Protein AF-A0A977NMU7-F1 (afdb_monomer)

pLDDT: mean 84.45, std 14.31, range [41.34, 94.06]

Secondary structure (DSSP, 8-state):
-------HHHHHHHHHHTT--HHHHHHT---HHHHHHHHHHHHHHHH-----

Foldseek 3Di:
DPPPPCDPVNLLVLCVVLVHDCVVVVVVVDDPVVSVVVSVVSVVCVVPVPDD

Organism: NCBI:txid1034015

Mean predicted aligned error: 6.19 Å

Structure (mmCIF, N/CA/C/O backbone):
data_AF-A0A977NMU7-F1
#
_entry.id   AF-A0A977NMU7-F1
#
loop_
_atom_site.group_PDB
_atom_site.id
_atom_site.type_symbol
_atom_site.label_atom_id
_atom_site.label_alt_id
_atom_site.label_comp_id
_atom_site.label_asym_id
_atom_site.label_entity_id
_atom_site.label_seq_id
_atom_site.pdbx_PDB_ins_code
_atom_site.Cartn_x
_atom_site.Cartn_y
_atom_site.Cartn_z
_atom_site.occupancy
_atom_site.B_iso_or_equiv
_atom_site.auth_seq_id
_atom_site.auth_comp_id
_atom_site.auth_asym_id
_atom_site.auth_atom_id
_atom_site.pdbx_PDB_model_num
ATOM 1 N N . MET A 1 1 ? 9.789 11.141 20.019 1.00 41.34 1 MET A N 1
ATOM 2 C CA . MET A 1 1 ? 9.704 10.851 18.575 1.00 41.34 1 MET A CA 1
ATOM 3 C C . MET A 1 1 ? 8.557 9.887 18.403 1.00 41.34 1 MET A C 1
ATO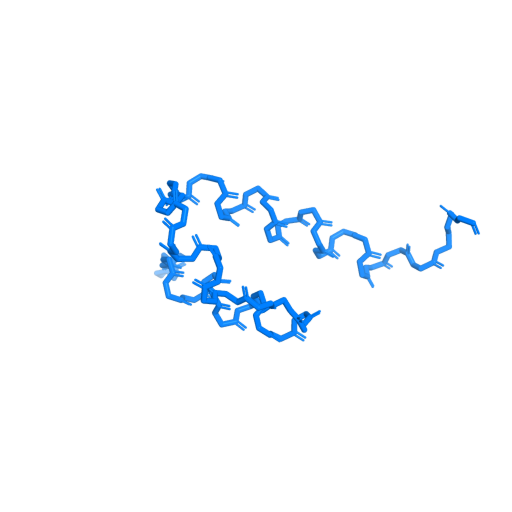M 5 O O . MET A 1 1 ? 8.712 8.705 18.693 1.00 41.34 1 MET A O 1
ATOM 9 N N . GLU A 1 2 ? 7.387 10.415 18.074 1.00 47.66 2 GLU A N 1
ATOM 10 C CA . GLU A 1 2 ? 6.252 9.601 17.658 1.00 47.66 2 GLU A CA 1
ATOM 11 C C . GLU A 1 2 ? 6.706 8.869 16.394 1.00 47.66 2 GLU A C 1
ATOM 13 O O . GLU A 1 2 ? 7.028 9.496 15.389 1.00 47.66 2 GLU A O 1
ATOM 18 N N . ARG A 1 3 ? 6.892 7.548 16.484 1.00 55.62 3 ARG A N 1
ATOM 19 C CA . ARG A 1 3 ? 7.095 6.733 15.288 1.00 55.62 3 ARG A CA 1
ATOM 20 C C . ARG A 1 3 ? 5.754 6.779 14.579 1.00 55.62 3 ARG A C 1
ATOM 22 O O . ARG A 1 3 ? 4.817 6.171 15.087 1.00 55.62 3 ARG A O 1
ATOM 29 N N . GLU A 1 4 ? 5.650 7.553 13.503 1.00 58.91 4 GLU A N 1
ATOM 30 C CA . GLU A 1 4 ? 4.476 7.542 12.633 1.00 58.91 4 GLU A CA 1
ATOM 31 C C . GLU A 1 4 ? 4.143 6.078 12.342 1.00 58.91 4 GLU A C 1
ATOM 33 O O . GLU A 1 4 ? 4.921 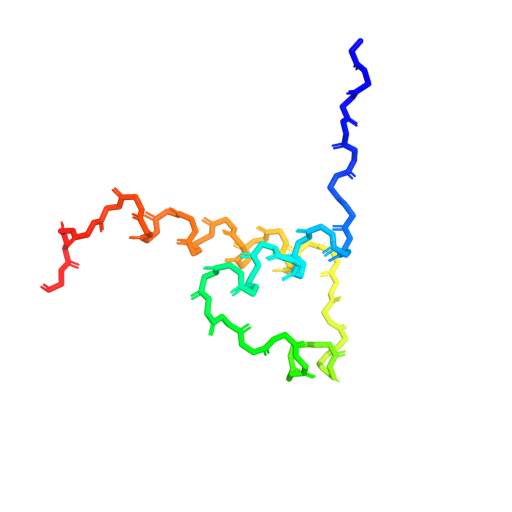5.352 11.717 1.00 58.91 4 GLU A O 1
ATOM 38 N N . ALA A 1 5 ? 3.049 5.598 12.932 1.00 69.06 5 ALA A N 1
ATOM 39 C CA . ALA A 1 5 ? 2.622 4.230 12.739 1.00 69.06 5 ALA A CA 1
ATOM 40 C C . ALA A 1 5 ? 2.198 4.121 11.276 1.00 69.06 5 ALA A C 1
ATOM 42 O O . ALA A 1 5 ? 1.251 4.786 10.860 1.00 69.06 5 ALA A O 1
ATOM 43 N N . LEU A 1 6 ? 2.922 3.321 10.491 1.00 78.12 6 LEU A N 1
ATOM 44 C CA . LEU A 1 6 ? 2.550 3.023 9.111 1.00 78.12 6 LEU A CA 1
ATOM 45 C C . LEU A 1 6 ? 1.156 2.395 9.113 1.00 78.12 6 LEU A C 1
ATOM 47 O O . LEU A 1 6 ? 0.970 1.260 9.552 1.00 78.12 6 LEU A O 1
ATOM 51 N N . THR A 1 7 ? 0.172 3.165 8.660 1.00 88.69 7 THR A N 1
ATOM 52 C CA . THR A 1 7 ? -1.206 2.699 8.531 1.00 88.69 7 THR A CA 1
ATOM 53 C C . THR A 1 7 ? -1.373 1.918 7.229 1.00 88.69 7 THR A C 1
ATOM 55 O O . THR A 1 7 ? -0.590 2.076 6.289 1.00 88.69 7 THR A O 1
ATOM 58 N N . GLN A 1 8 ? -2.422 1.094 7.140 1.00 89.75 8 GLN A N 1
ATOM 59 C CA . GLN A 1 8 ? -2.764 0.433 5.875 1.00 89.75 8 GLN A CA 1
ATOM 60 C C . GLN A 1 8 ? -3.002 1.451 4.752 1.00 89.75 8 GLN A C 1
ATOM 62 O O . GLN A 1 8 ? -2.623 1.195 3.614 1.00 89.75 8 GLN A O 1
ATOM 67 N N . GLU A 1 9 ? -3.590 2.608 5.067 1.00 90.06 9 GLU A N 1
ATOM 68 C CA . GLU A 1 9 ? -3.826 3.684 4.102 1.00 90.06 9 GLU A CA 1
ATOM 69 C C . GLU A 1 9 ? -2.513 4.220 3.529 1.00 90.06 9 GLU A C 1
ATOM 71 O O . GLU A 1 9 ? -2.328 4.193 2.314 1.00 90.06 9 GLU A O 1
ATOM 76 N N . SER A 1 10 ? -1.549 4.545 4.392 1.00 91.00 10 SER A N 1
ATOM 77 C CA . SER A 1 10 ? -0.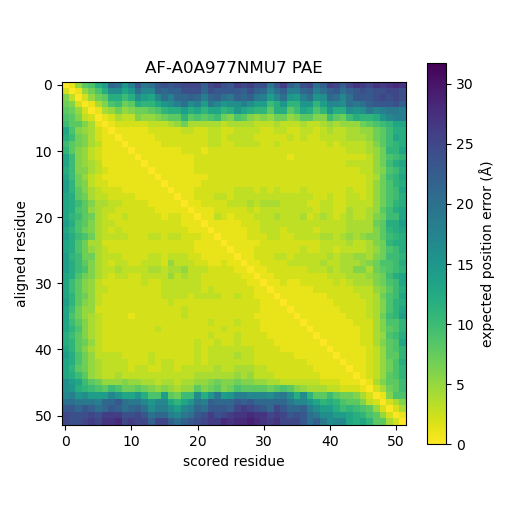225 5.018 3.973 1.00 91.00 10 SER A CA 1
ATOM 78 C C . SER A 1 10 ? 0.537 3.982 3.134 1.00 91.00 10 SER A C 1
ATOM 80 O O . SER A 1 10 ? 1.307 4.336 2.241 1.00 91.00 10 SER A O 1
ATOM 82 N N . LEU A 1 11 ? 0.329 2.684 3.390 1.00 92.75 11 LEU A N 1
ATOM 83 C CA . LEU A 1 11 ? 0.900 1.610 2.569 1.00 92.75 11 LEU A CA 1
ATOM 84 C C . LEU A 1 11 ? 0.228 1.529 1.195 1.00 92.75 11 LEU A C 1
ATOM 86 O O . LEU A 1 11 ? 0.927 1.343 0.201 1.00 92.75 11 LEU A O 1
ATOM 90 N N . TYR A 1 12 ? -1.093 1.711 1.110 1.00 93.56 12 TYR A N 1
ATOM 91 C CA . TYR A 1 12 ? -1.790 1.779 -0.175 1.00 93.56 12 TYR A CA 1
ATOM 92 C C . TYR A 1 12 ? -1.328 2.976 -1.008 1.00 93.56 12 TYR A C 1
ATOM 94 O O . TYR A 1 12 ? -0.968 2.779 -2.165 1.00 93.56 12 TYR A O 1
ATOM 102 N N . GLU A 1 13 ? -1.228 4.172 -0.426 1.00 92.81 13 GLU A N 1
ATOM 103 C CA . GLU A 1 13 ? -0.710 5.355 -1.133 1.00 92.81 13 GLU A CA 1
ATOM 104 C C . GLU A 1 13 ? 0.698 5.105 -1.695 1.00 92.81 13 GLU A C 1
ATOM 106 O O . GLU A 1 13 ? 1.032 5.483 -2.821 1.00 92.81 13 GLU A O 1
ATOM 111 N N . ARG A 1 14 ? 1.532 4.392 -0.931 1.00 91.38 14 ARG A N 1
ATOM 112 C CA . ARG A 1 14 ? 2.880 4.022 -1.359 1.00 91.38 14 ARG A CA 1
ATOM 113 C C . ARG A 1 14 ? 2.879 3.028 -2.518 1.00 91.38 14 ARG A C 1
ATOM 115 O O . ARG A 1 14 ? 3.687 3.166 -3.431 1.00 91.38 14 ARG A O 1
ATOM 122 N N . LEU A 1 15 ? 1.977 2.050 -2.501 1.00 92.56 15 LEU A N 1
ATOM 123 C CA . LEU A 1 15 ? 1.783 1.112 -3.608 1.00 92.56 15 LEU A CA 1
ATOM 124 C C . LEU A 1 15 ? 1.299 1.823 -4.876 1.00 92.56 15 LEU A C 1
ATOM 126 O O . LEU A 1 15 ? 1.809 1.541 -5.960 1.00 92.56 15 LEU A O 1
ATOM 130 N N . GLU A 1 16 ? 0.379 2.780 -4.753 1.00 94.06 16 GLU A N 1
ATOM 131 C CA . GLU A 1 16 ? -0.081 3.596 -5.885 1.00 94.06 16 GLU A CA 1
ATOM 132 C C . GLU A 1 16 ? 1.059 4.415 -6.498 1.00 94.06 16 GLU A C 1
ATOM 134 O O . GLU A 1 16 ? 1.160 4.498 -7.721 1.00 94.06 16 GLU A O 1
ATOM 139 N N . SER A 1 17 ? 1.974 4.936 -5.673 1.00 92.12 17 SER A N 1
ATOM 140 C CA . SER A 1 17 ? 3.186 5.632 -6.135 1.00 92.12 17 SER A CA 1
ATOM 141 C C . SER A 1 17 ? 4.114 4.738 -6.974 1.00 92.12 17 SER A C 1
ATOM 143 O O . SER A 1 17 ? 4.773 5.214 -7.897 1.00 92.12 17 SER A O 1
ATOM 145 N N . PHE A 1 18 ? 4.114 3.423 -6.727 1.00 89.81 18 PHE A N 1
ATOM 146 C CA . PHE A 1 18 ? 4.812 2.442 -7.567 1.00 89.81 18 PHE A CA 1
ATOM 147 C C . PHE A 1 18 ? 4.021 2.024 -8.823 1.00 89.81 18 PHE A C 1
ATOM 149 O O . PHE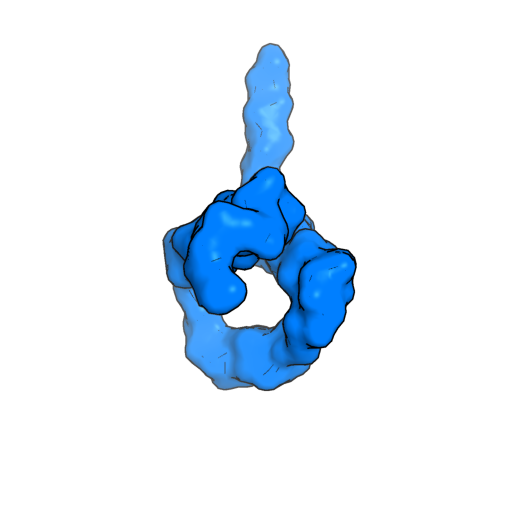 A 1 18 ? 4.481 1.171 -9.579 1.00 89.81 18 PHE A O 1
ATOM 156 N N . GLY A 1 19 ? 2.833 2.589 -9.060 1.00 91.25 19 GLY A N 1
ATOM 157 C CA . GLY A 1 19 ? 1.955 2.229 -10.178 1.00 91.25 19 GLY A CA 1
ATOM 158 C C . GLY A 1 19 ? 1.126 0.963 -9.942 1.00 91.25 19 GLY A C 1
ATOM 159 O O . GLY A 1 19 ? 0.547 0.416 -10.883 1.00 91.25 19 GLY A O 1
ATOM 160 N N . VAL A 1 20 ? 1.050 0.475 -8.701 1.00 91.44 20 VAL A N 1
ATOM 161 C CA . VAL A 1 20 ? 0.273 -0.718 -8.355 1.00 91.44 20 VAL A CA 1
ATOM 162 C C . VAL A 1 20 ? -1.207 -0.367 -8.214 1.00 91.44 20 VAL A C 1
ATOM 164 O O . VAL A 1 20 ? -1.581 0.562 -7.502 1.00 91.44 20 VAL A O 1
ATOM 167 N N . ASN A 1 21 ? -2.083 -1.161 -8.836 1.00 92.50 21 ASN A N 1
ATOM 168 C CA . ASN A 1 21 ? -3.527 -1.006 -8.671 1.00 92.50 21 ASN A CA 1
ATOM 169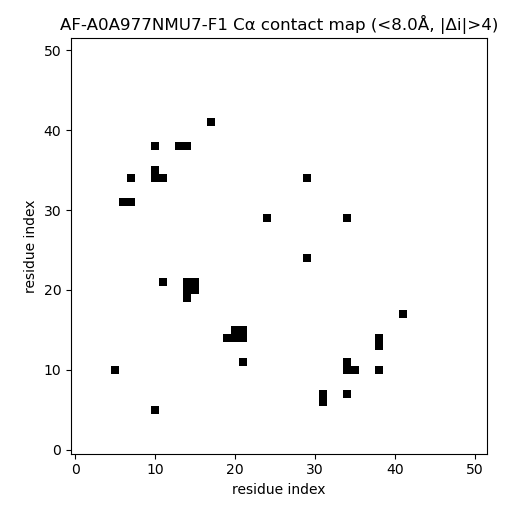 C C . ASN A 1 21 ? -3.988 -1.541 -7.302 1.00 92.50 21 ASN A C 1
ATOM 171 O O . ASN A 1 21 ? -4.298 -2.727 -7.138 1.00 92.50 21 ASN A O 1
ATOM 175 N N . VAL A 1 22 ? -4.096 -0.647 -6.320 1.00 93.62 22 VAL A N 1
ATOM 176 C CA . VAL A 1 22 ? -4.512 -1.002 -4.955 1.00 93.62 22 VAL A CA 1
ATOM 177 C C . VAL A 1 22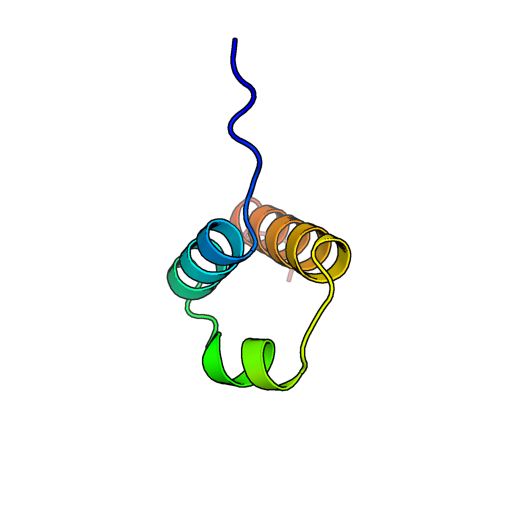 ? -5.968 -1.442 -4.843 1.00 93.62 22 VAL A C 1
ATOM 179 O O . VAL A 1 22 ? -6.327 -2.070 -3.853 1.00 93.62 22 VAL A O 1
ATOM 182 N N . SER A 1 23 ? -6.820 -1.187 -5.841 1.00 92.94 23 SER A N 1
ATOM 183 C CA . SER A 1 23 ? -8.223 -1.628 -5.795 1.00 92.94 23 SER A CA 1
ATOM 184 C C . SER A 1 23 ? -8.346 -3.151 -5.839 1.00 92.94 23 SER A C 1
ATOM 186 O O . SER A 1 23 ? -9.248 -3.716 -5.223 1.00 92.94 23 SER A O 1
ATOM 188 N N . ILE A 1 24 ? -7.433 -3.831 -6.539 1.00 91.19 24 ILE A N 1
ATOM 189 C CA . ILE A 1 24 ? -7.360 -5.299 -6.550 1.00 91.19 24 ILE A CA 1
ATOM 190 C C . ILE A 1 24 ? -6.835 -5.803 -5.203 1.00 91.19 24 ILE A C 1
ATOM 192 O O . ILE A 1 24 ? -7.387 -6.743 -4.639 1.00 91.19 24 ILE A O 1
ATOM 196 N N . ILE A 1 25 ? -5.829 -5.131 -4.646 1.00 90.38 25 ILE A N 1
ATOM 197 C CA . ILE A 1 25 ? -5.225 -5.493 -3.360 1.00 90.38 25 ILE A CA 1
ATOM 198 C C . ILE A 1 25 ? -6.234 -5.343 -2.219 1.00 90.38 25 ILE A C 1
ATOM 200 O O . ILE A 1 25 ? -6.419 -6.276 -1.448 1.00 90.38 25 ILE A O 1
ATOM 204 N N . LYS A 1 26 ? -6.977 -4.233 -2.166 1.00 92.06 26 LYS A N 1
ATOM 205 C CA . LYS A 1 26 ? -8.037 -4.006 -1.170 1.00 92.06 26 LYS A CA 1
ATOM 206 C C . LYS A 1 26 ? -9.101 -5.110 -1.190 1.00 92.06 26 LYS A C 1
ATOM 208 O O . LYS A 1 26 ? -9.565 -5.524 -0.134 1.00 92.06 26 LYS A O 1
ATOM 213 N N . LYS A 1 27 ? -9.454 -5.635 -2.371 1.00 94.06 27 LYS A N 1
ATOM 214 C CA . LYS A 1 27 ? -10.407 -6.756 -2.509 1.00 94.06 27 LYS A CA 1
ATOM 215 C C . LYS A 1 27 ? -9.876 -8.078 -1.956 1.00 94.06 27 LYS A C 1
A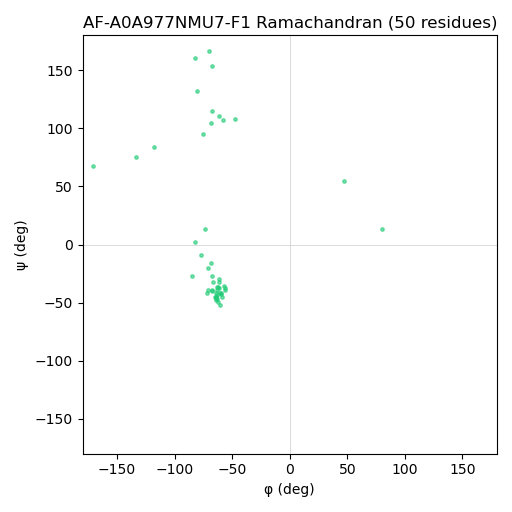TOM 217 O O . LYS A 1 27 ? -10.679 -8.913 -1.558 1.00 94.06 27 LYS A O 1
ATOM 222 N N . MET A 1 28 ? -8.557 -8.265 -1.930 1.00 91.31 28 MET A N 1
ATOM 223 C CA . MET A 1 28 ? -7.923 -9.443 -1.328 1.00 91.31 28 MET A CA 1
ATOM 224 C C . MET A 1 28 ? -7.881 -9.371 0.205 1.00 91.31 28 MET A C 1
ATOM 226 O O . MET A 1 28 ? -7.560 -10.369 0.838 1.00 91.31 28 MET A O 1
ATOM 230 N N . ASN A 1 29 ? -8.241 -8.221 0.792 1.00 91.56 29 ASN A N 1
ATOM 231 C CA . ASN A 1 29 ? -8.258 -7.971 2.233 1.00 91.56 29 ASN A CA 1
ATOM 232 C C . ASN A 1 29 ? -6.968 -8.433 2.956 1.00 91.56 29 ASN A C 1
ATOM 234 O O . ASN A 1 29 ? -7.048 -9.235 3.889 1.00 91.56 29 ASN A O 1
ATOM 238 N N . PRO A 1 30 ? -5.781 -7.971 2.512 1.00 92.69 30 PRO A N 1
ATOM 239 C CA . PRO A 1 30 ? -4.509 -8.370 3.100 1.00 92.69 30 PRO A CA 1
ATOM 240 C C . PRO A 1 30 ? -4.361 -7.841 4.526 1.00 92.69 30 PRO A C 1
ATOM 242 O O . PRO A 1 30 ? -4.909 -6.790 4.887 1.00 92.69 30 PRO A O 1
ATOM 245 N N . SER A 1 31 ? -3.564 -8.544 5.326 1.00 93.56 31 SER A N 1
ATOM 246 C CA . SER A 1 31 ? -3.174 -8.054 6.641 1.00 93.56 31 SER A CA 1
ATOM 247 C C . SER A 1 31 ? -2.210 -6.865 6.525 1.00 93.56 31 SER A C 1
ATOM 249 O O . SER A 1 31 ? -1.651 -6.572 5.465 1.00 93.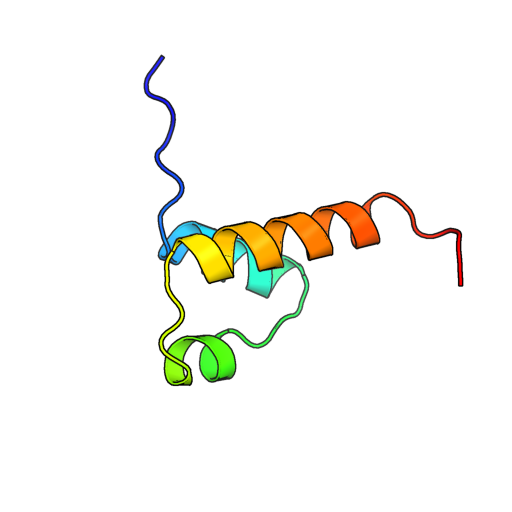56 31 SER A O 1
ATOM 251 N N . LEU A 1 32 ? -2.004 -6.155 7.636 1.00 90.00 32 LEU A N 1
ATOM 252 C CA . LEU A 1 32 ? -1.013 -5.079 7.691 1.00 90.00 32 LEU A CA 1
ATOM 253 C C . LEU A 1 32 ? 0.414 -5.605 7.441 1.00 90.00 32 LEU A C 1
ATOM 255 O O . LEU A 1 32 ? 1.195 -4.929 6.777 1.00 90.00 32 LEU A O 1
ATOM 259 N N . GLU A 1 33 ? 0.735 -6.807 7.930 1.00 92.38 33 GLU A N 1
ATOM 260 C CA . GLU A 1 33 ? 2.030 -7.462 7.694 1.00 92.38 33 GLU A CA 1
ATOM 261 C C . GLU A 1 33 ? 2.254 -7.770 6.210 1.00 92.38 33 GLU A C 1
ATOM 263 O O . GLU A 1 33 ? 3.319 -7.444 5.685 1.00 92.38 33 GLU A O 1
ATOM 268 N N . ASP A 1 34 ? 1.239 -8.287 5.509 1.00 93.50 34 ASP A N 1
ATOM 269 C CA . ASP A 1 34 ? 1.333 -8.562 4.067 1.00 93.50 34 ASP A CA 1
ATOM 270 C C . ASP A 1 34 ? 1.640 -7.283 3.270 1.00 93.50 34 ASP A C 1
ATOM 272 O O . ASP A 1 34 ? 2.475 -7.273 2.363 1.00 93.50 34 ASP A O 1
ATOM 276 N N . LEU A 1 35 ? 0.983 -6.173 3.626 1.00 92.25 35 LEU A N 1
ATOM 277 C CA . LEU A 1 35 ? 1.202 -4.874 2.986 1.00 92.25 35 LEU A CA 1
ATOM 278 C C . LEU A 1 35 ? 2.601 -4.315 3.284 1.00 92.25 35 LEU A C 1
ATOM 280 O O . LEU A 1 35 ? 3.236 -3.741 2.394 1.00 92.25 35 LEU A O 1
ATOM 284 N N . LEU A 1 36 ? 3.094 -4.481 4.513 1.00 92.44 36 LEU A N 1
ATOM 285 C CA . LEU A 1 36 ? 4.443 -4.067 4.907 1.00 92.44 36 LEU A CA 1
ATOM 286 C C . LEU A 1 36 ? 5.514 -4.854 4.147 1.00 92.44 36 LEU A C 1
ATOM 288 O O . LEU A 1 36 ? 6.451 -4.255 3.617 1.00 92.44 36 LEU A O 1
ATOM 292 N N . GLU A 1 37 ? 5.362 -6.173 4.042 1.00 92.81 37 GLU A N 1
ATOM 293 C CA . GLU A 1 37 ? 6.306 -7.009 3.303 1.00 92.81 37 GLU A CA 1
ATOM 294 C C . GLU A 1 37 ? 6.307 -6.655 1.810 1.00 92.81 37 GLU A C 1
ATOM 296 O O . GLU A 1 37 ? 7.366 -6.442 1.212 1.00 92.81 37 GLU A O 1
ATOM 301 N N . PHE A 1 38 ? 5.123 -6.538 1.205 1.00 91.62 38 PHE A N 1
ATOM 302 C CA . PHE A 1 38 ? 4.996 -6.261 -0.222 1.00 91.62 38 PHE A CA 1
ATOM 303 C C . PHE A 1 38 ? 5.562 -4.887 -0.606 1.00 91.62 38 PHE A C 1
ATOM 305 O O . PHE A 1 38 ? 6.333 -4.773 -1.563 1.00 91.62 38 PHE A O 1
ATOM 312 N N . THR A 1 39 ? 5.240 -3.844 0.166 1.00 91.44 39 THR A N 1
ATOM 313 C CA . THR A 1 39 ? 5.808 -2.501 -0.042 1.00 91.44 39 THR A CA 1
ATOM 314 C C . THR A 1 39 ? 7.322 -2.468 0.166 1.00 91.44 39 THR A C 1
ATOM 316 O O . THR A 1 39 ? 8.016 -1.773 -0.579 1.00 91.44 39 THR A O 1
ATOM 319 N N . GLY A 1 40 ? 7.847 -3.227 1.135 1.00 92.19 40 GLY A N 1
ATOM 320 C CA . GLY A 1 40 ? 9.283 -3.375 1.376 1.00 92.19 40 GLY A CA 1
ATOM 321 C C . GLY A 1 40 ? 10.013 -3.960 0.169 1.00 92.19 40 GLY A C 1
ATOM 322 O O . GLY A 1 40 ? 10.939 -3.330 -0.344 1.00 92.19 40 GLY A O 1
ATOM 323 N N . LYS A 1 41 ? 9.523 -5.092 -0.348 1.00 91.75 41 LYS A N 1
ATOM 324 C CA . LYS A 1 41 ? 10.076 -5.760 -1.537 1.00 91.75 41 LYS A CA 1
ATOM 325 C C . LYS A 1 41 ? 10.063 -4.854 -2.766 1.00 91.75 41 LYS A C 1
ATOM 327 O O . LYS A 1 41 ? 11.069 -4.747 -3.461 1.00 91.75 41 LYS A O 1
ATOM 332 N N . LEU A 1 42 ? 8.953 -4.155 -3.019 1.00 90.56 42 LEU A N 1
ATOM 333 C CA . LEU A 1 42 ? 8.879 -3.194 -4.125 1.00 90.56 42 LEU A CA 1
ATOM 334 C C . LEU A 1 42 ? 9.901 -2.068 -3.971 1.00 90.56 42 LEU A C 1
ATOM 336 O O . LEU A 1 42 ? 10.566 -1.704 -4.935 1.00 90.56 42 LEU A O 1
ATOM 340 N N . GLN A 1 43 ? 10.075 -1.541 -2.760 1.00 90.19 43 GLN A N 1
ATOM 341 C CA . GLN A 1 43 ? 11.072 -0.507 -2.510 1.00 90.19 43 GLN A CA 1
ATOM 342 C C . GLN A 1 43 ? 12.505 -1.008 -2.763 1.00 90.19 43 GLN A C 1
ATOM 344 O O . GLN A 1 43 ? 13.323 -0.243 -3.271 1.00 90.19 43 GLN A O 1
ATOM 349 N N . GLU A 1 44 ? 12.831 -2.250 -2.401 1.00 90.75 44 GLU A N 1
ATOM 350 C CA . GLU A 1 44 ? 14.144 -2.850 -2.678 1.00 90.75 44 GLU A CA 1
ATOM 351 C C . GLU A 1 44 ? 14.387 -3.012 -4.182 1.00 90.75 44 GLU A C 1
ATOM 353 O O . GLU A 1 44 ? 15.430 -2.584 -4.678 1.00 90.75 44 GLU A O 1
ATOM 358 N N . LEU A 1 45 ? 13.394 -3.518 -4.919 1.00 88.81 45 LEU A N 1
ATOM 359 C CA . LEU A 1 45 ? 13.456 -3.648 -6.379 1.00 88.81 45 LEU A CA 1
ATOM 360 C C . LEU A 1 45 ? 13.655 -2.292 -7.069 1.00 88.81 45 LEU A C 1
ATOM 362 O O . LEU A 1 45 ? 14.475 -2.162 -7.971 1.00 88.81 45 LEU A O 1
ATOM 366 N N . MET A 1 46 ? 12.958 -1.252 -6.606 1.00 84.19 46 MET A N 1
ATOM 367 C CA . MET A 1 46 ? 13.082 0.100 -7.164 1.00 84.19 46 MET A CA 1
ATOM 368 C C . MET A 1 46 ? 14.423 0.776 -6.830 1.00 84.19 46 MET A C 1
ATOM 370 O O . MET A 1 46 ? 14.808 1.729 -7.506 1.00 84.19 46 MET A O 1
ATOM 374 N N . LYS A 1 47 ? 15.139 0.317 -5.794 1.00 84.06 47 LYS A N 1
ATOM 375 C CA . LYS A 1 47 ? 16.463 0.841 -5.413 1.00 84.06 47 LYS A CA 1
ATOM 376 C C . LYS A 1 47 ? 17.612 0.195 -6.190 1.00 84.06 47 LYS A C 1
ATOM 378 O O . LYS A 1 47 ? 18.623 0.864 -6.386 1.00 84.06 47 LYS A O 1
ATOM 383 N N . ASN A 1 48 ? 17.451 -1.043 -6.659 1.00 69.25 48 ASN A N 1
ATOM 384 C CA . ASN A 1 48 ? 18.451 -1.764 -7.451 1.00 69.25 48 ASN A CA 1
ATOM 385 C C . ASN A 1 48 ? 17.910 -2.098 -8.855 1.00 69.25 48 ASN A C 1
ATOM 387 O O . ASN A 1 48 ? 17.474 -3.221 -9.091 1.00 69.25 48 ASN A O 1
ATOM 391 N N . PRO A 1 49 ? 17.986 -1.172 -9.829 1.00 62.94 49 PRO A N 1
ATOM 392 C CA . PRO A 1 49 ? 17.551 -1.431 -11.205 1.00 62.94 49 PRO A CA 1
ATOM 393 C C . PRO A 1 49 ? 18.504 -2.336 -12.017 1.00 62.94 49 PRO A C 1
ATOM 395 O O . PRO A 1 49 ? 18.395 -2.387 -13.237 1.00 62.94 49 PRO A O 1
ATOM 398 N N . ALA A 1 50 ? 19.466 -3.016 -11.386 1.00 58.66 50 ALA A N 1
ATOM 399 C CA . ALA A 1 50 ? 20.535 -3.738 -12.071 1.00 58.66 50 ALA A CA 1
ATOM 400 C C . ALA A 1 50 ? 20.723 -5.145 -11.493 1.00 58.66 50 ALA A C 1
ATOM 402 O O . ALA A 1 50 ? 21.663 -5.364 -10.747 1.00 58.66 50 ALA A O 1
ATOM 403 N N . GLU A 1 51 ? 19.819 -6.067 -11.825 1.00 56.12 51 GLU A N 1
ATOM 404 C CA . GLU A 1 51 ? 20.059 -7.522 -11.874 1.00 56.12 51 GLU A CA 1
ATOM 405 C C . GLU A 1 51 ? 18.834 -8.194 -12.529 1.00 56.12 51 GLU A C 1
ATOM 407 O O . GLU A 1 51 ? 18.024 -8.861 -11.885 1.00 56.12 51 GLU A O 1
ATOM 412 N N . THR A 1 52 ? 18.616 -7.944 -13.823 1.00 47.50 52 THR A N 1
ATOM 413 C CA . THR A 1 52 ? 17.710 -8.755 -14.659 1.00 47.50 52 THR A CA 1
ATOM 414 C C . THR A 1 52 ? 18.146 -8.729 -16.112 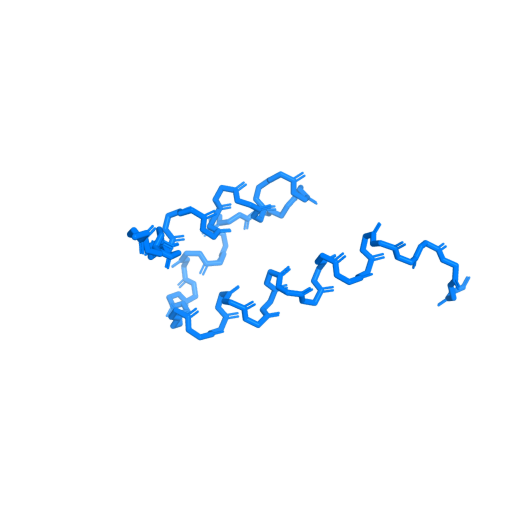1.00 47.50 52 THR A C 1
ATOM 416 O O . THR A 1 52 ? 18.596 -7.654 -16.569 1.00 47.50 52 THR A O 1
#

Solvent-accessible surface area (backbone atoms only — not comparable to full-atom values): 3344 Å² total; per-residue (Å²): 131,85,74,79,74,86,42,69,64,61,48,45,55,52,38,43,74,73,72,42,72,50,72,62,50,61,74,68,64,69,54,68,66,56,49,52,51,52,52,49,54,51,53,52,52,72,72,54,89,81,85,130

Radius of gyration: 12.14 Å; Cα contacts (8 Å, |Δi|>4): 19; chains: 1; bounding box: 31×20×33 Å

Sequence (52 aa):
MEREALTQESLYERLESFGVNVSIIKKMNPSLEDLLEFTGKLQELMKNPAET

Nearest PDB structures (foldseek):
  7fem-assembly1_A  TM=4.638E-01  e=9.058E+00  Severe acute respiratory syndrome coronavirus 2